Protein AF-A0A9P5NLC8-F1 (afdb_monomer)

Foldseek 3Di:
DAWEKEWEAEQDPVRDGPDPFSVLLVVLCVLQVYDYDYDYDHLVCQCVVQVVVPHAAPDADPVRHGHHDDGWMWTVGPPTDTDGTRVVSSVCCCVVRPGDVPSHPDDPDDDDPPPPPPPPDDDDD

Nearest PDB structures (foldseek):
  4lmv-assembly2_D  TM=9.225E-01  e=6.427E-09  Phanerodontia chrysosporium
  4lmw-assembly1_A-2  TM=8.991E-01  e=1.324E-08  Phanerodontia chrysosporium
  4g19-assembly2_C  TM=9.119E-01  e=4.617E-08  Phanerodontia chrysosporium
  6j3f-assembly1_B  TM=8.653E-01  e=7.313E-08  Gelatoporia subvermispora B
  4yan-assembly2_D  TM=9.055E-01  e=1.309E-03  Sphingobium sp. SYK-6

Sequence (125 aa):
MHTNITLLNIPSIRGISASPSTWKVRLALNHKRLNYRTQWVPSAEIEKFCKPLGFKPTGAKPDSSPHYTLPTFIDRTNPSRSLADSMPIVEYLEKTYPPSPGAELFRPTQIPFKSFSRSLSCPLT

Radius of gyration: 20.02 Å; Cα contacts (8 Å, |Δi|>4): 169; chains: 1; bounding box: 59×35×58 Å

InterPro domains:
  IPR004045 Glutathione S-transferase, N-terminal [PF13417] (17-100)
  IPR004045 Glutathione S-transferase, N-terminal [PS50404] (9-101)
  IPR036249 Thioredoxin-like superfamily [SSF52833] (17-101)

Secondary structure (DSSP, 8-state):
----EEEEEPBPTTSSB--HHHHHHHHHHHHTT--EEEEE--GGGHHHHHTTTTPPPSEE-TTS-EE--S-EEEE-SSS-EEEESHHHHHHHHHHHSPPSTT--SS----S----------PPP-

Organism: Gymnopilus junonius (NCBI:txid109634)

Solvent-accessible surface area (backbone atoms only — not comparable to full-atom values): 7779 Å² total; per-residue (Å²): 127,92,50,49,32,39,39,39,39,42,64,32,101,83,72,43,79,66,46,70,49,37,47,55,43,52,51,52,39,56,62,59,67,55,50,66,47,79,45,75,43,55,78,91,47,41,56,72,58,38,52,83,73,66,54,78,59,78,46,62,40,98,83,70,44,79,27,63,68,68,20,34,38,37,35,60,60,77,73,76,42,78,43,64,47,39,66,64,44,50,55,46,48,51,71,75,53,68,54,63,97,88,40,62,87,65,76,81,79,83,70,80,85,72,75,78,76,76,79,84,78,77,83,87,129

Structure (mmCIF, N/CA/C/O backbone):
data_AF-A0A9P5NLC8-F1
#
_entry.id   AF-A0A9P5NLC8-F1
#
loop_
_atom_site.group_PDB
_atom_site.id
_atom_site.type_symbol
_atom_site.label_atom_id
_atom_site.label_alt_id
_atom_site.label_comp_id
_atom_site.label_asym_id
_atom_site.label_entity_id
_atom_site.label_seq_id
_atom_site.pdbx_PDB_ins_code
_atom_site.Cartn_x
_atom_site.Cartn_y
_atom_site.Cartn_z
_atom_site.occupancy
_atom_site.B_iso_or_equiv
_atom_site.auth_seq_id
_atom_site.auth_comp_id
_atom_site.auth_asym_id
_atom_site.auth_atom_id
_atom_site.pdbx_PDB_model_num
ATOM 1 N N . MET A 1 1 ? -15.645 2.390 10.470 1.00 64.94 1 MET A N 1
ATOM 2 C CA . MET A 1 1 ? -14.930 3.547 9.889 1.00 64.94 1 MET A CA 1
ATOM 3 C C . MET A 1 1 ? -14.808 3.335 8.391 1.00 64.94 1 MET A C 1
ATOM 5 O O . MET A 1 1 ? -14.366 2.265 7.987 1.00 64.94 1 MET A O 1
ATOM 9 N N . HIS A 1 2 ? -15.260 4.285 7.569 1.00 80.00 2 HIS A N 1
ATOM 10 C CA . HIS A 1 2 ? -15.113 4.172 6.118 1.00 80.00 2 HIS A CA 1
ATOM 11 C C . HIS A 1 2 ? -13.677 4.542 5.742 1.00 80.00 2 HIS A C 1
ATOM 13 O O . HIS A 1 2 ? -13.255 5.670 5.965 1.00 80.00 2 HIS A O 1
ATOM 19 N N . THR A 1 3 ? -12.924 3.572 5.235 1.00 90.19 3 THR A N 1
ATOM 20 C CA . THR A 1 3 ? -11.523 3.732 4.831 1.00 90.19 3 THR A CA 1
ATOM 21 C C . THR A 1 3 ? -11.414 3.548 3.325 1.00 90.19 3 THR A C 1
ATOM 23 O O . THR A 1 3 ? -12.049 2.664 2.749 1.00 90.19 3 THR A O 1
ATOM 26 N N . ASN A 1 4 ? -10.630 4.408 2.675 1.00 93.81 4 ASN A N 1
ATOM 27 C CA . ASN A 1 4 ? -10.348 4.345 1.243 1.00 93.81 4 ASN A CA 1
ATOM 28 C C . ASN A 1 4 ? -8.886 3.953 1.037 1.00 93.81 4 ASN A C 1
ATOM 30 O O . ASN A 1 4 ? -8.042 4.757 0.642 1.00 93.81 4 ASN A O 1
ATOM 34 N N . ILE A 1 5 ? -8.589 2.698 1.359 1.00 94.81 5 ILE A N 1
ATOM 35 C CA . ILE A 1 5 ? -7.242 2.144 1.287 1.00 94.81 5 ILE A CA 1
ATOM 36 C C . ILE A 1 5 ? -7.124 1.252 0.053 1.00 94.81 5 ILE A C 1
ATOM 38 O O . ILE A 1 5 ? -7.953 0.376 -0.191 1.00 94.81 5 ILE A O 1
ATOM 42 N N . THR A 1 6 ? -6.061 1.449 -0.720 1.00 94.38 6 THR A N 1
ATOM 43 C CA . THR A 1 6 ? -5.685 0.613 -1.863 1.00 94.38 6 THR A CA 1
ATOM 44 C C . THR A 1 6 ? -4.347 -0.056 -1.580 1.00 94.38 6 THR A C 1
ATOM 46 O O . THR A 1 6 ? -3.344 0.625 -1.368 1.00 94.38 6 THR A O 1
ATOM 49 N N . LEU A 1 7 ? -4.329 -1.388 -1.601 1.00 93.06 7 LEU A N 1
ATOM 50 C CA . LEU A 1 7 ? -3.118 -2.196 -1.483 1.00 93.06 7 LEU A CA 1
ATOM 51 C C . LEU A 1 7 ? -2.762 -2.787 -2.849 1.00 93.06 7 LEU A C 1
ATOM 53 O O . LEU A 1 7 ? -3.519 -3.592 -3.394 1.00 93.06 7 LEU A O 1
ATOM 57 N N . LEU A 1 8 ? -1.601 -2.418 -3.380 1.00 91.62 8 LEU A N 1
ATOM 58 C CA . LEU A 1 8 ? -1.052 -2.980 -4.611 1.00 91.62 8 LEU A CA 1
ATOM 59 C C . LEU A 1 8 ? -0.359 -4.312 -4.306 1.00 91.62 8 LEU A C 1
ATOM 61 O O . LEU A 1 8 ? 0.485 -4.396 -3.406 1.00 91.62 8 LEU A O 1
ATOM 65 N N . ASN A 1 9 ? -0.735 -5.360 -5.038 1.00 89.56 9 ASN A N 1
ATOM 66 C CA . ASN A 1 9 ? -0.286 -6.728 -4.791 1.00 89.56 9 ASN A CA 1
ATOM 67 C C . ASN A 1 9 ? 0.083 -7.461 -6.087 1.00 89.56 9 ASN A C 1
ATOM 69 O O . ASN A 1 9 ? -0.491 -7.204 -7.142 1.00 89.56 9 ASN A O 1
ATOM 73 N N . ILE A 1 10 ? 1.015 -8.405 -5.978 1.00 87.69 10 ILE A N 1
ATOM 74 C CA . ILE A 1 10 ? 1.454 -9.275 -7.065 1.00 87.69 10 ILE A CA 1
ATOM 75 C C . ILE A 1 10 ? 0.560 -10.519 -7.082 1.00 87.69 10 ILE A C 1
ATOM 77 O O . ILE A 1 10 ? 0.552 -11.269 -6.094 1.00 87.69 10 ILE A O 1
ATOM 81 N N . PRO A 1 11 ? -0.179 -10.771 -8.175 1.00 85.38 11 PRO A N 1
ATOM 82 C CA . PRO A 1 11 ? -0.940 -12.000 -8.306 1.00 85.38 11 PRO A CA 1
ATOM 83 C C . PRO A 1 11 ? 0.018 -13.185 -8.473 1.00 85.38 11 PRO A C 1
ATOM 85 O O . PRO A 1 11 ? 0.960 -13.138 -9.262 1.00 85.38 11 PRO A O 1
ATOM 88 N N . SER A 1 12 ? -0.225 -14.266 -7.737 1.00 82.12 12 SER A N 1
ATOM 89 C CA . SER A 1 12 ? 0.312 -15.582 -8.092 1.00 82.12 12 SER A CA 1
ATOM 90 C C . SER A 1 12 ? -0.577 -16.249 -9.141 1.00 82.12 12 SER A C 1
ATOM 92 O O . SER A 1 12 ? -1.725 -15.855 -9.342 1.00 82.12 12 SER A O 1
ATOM 94 N N . ILE A 1 13 ? -0.084 -17.335 -9.737 1.00 78.69 13 ILE A N 1
ATOM 95 C CA . ILE A 1 13 ? -0.841 -18.198 -10.663 1.00 78.69 13 ILE A CA 1
ATOM 96 C C . ILE A 1 13 ? -2.159 -18.695 -10.031 1.00 78.69 13 ILE A C 1
ATOM 98 O O . ILE A 1 13 ? -3.125 -18.971 -10.730 1.00 78.69 13 ILE A O 1
ATOM 102 N N . ARG A 1 14 ? -2.224 -18.767 -8.694 1.00 78.12 14 ARG A N 1
ATOM 103 C CA . ARG A 1 14 ? -3.416 -19.175 -7.935 1.00 78.12 14 ARG A CA 1
ATOM 104 C C . ARG A 1 14 ? -4.330 -18.006 -7.536 1.00 78.12 14 ARG A C 1
ATOM 106 O O . ARG A 1 14 ? -5.247 -18.207 -6.750 1.00 78.12 14 ARG A O 1
ATOM 113 N N . GLY A 1 15 ? -4.054 -16.781 -7.989 1.00 72.12 15 GLY A N 1
ATOM 114 C CA . GLY A 1 15 ? -4.802 -15.576 -7.600 1.00 72.12 15 GLY A CA 1
ATOM 115 C C . GLY A 1 15 ? -4.566 -15.123 -6.152 1.00 72.12 15 GLY A C 1
ATOM 116 O O . GLY A 1 15 ? -5.266 -14.252 -5.643 1.00 72.12 15 GLY A O 1
ATOM 117 N N . ILE A 1 16 ? -3.576 -15.706 -5.473 1.00 76.25 16 ILE A N 1
ATOM 118 C CA . ILE A 1 16 ? -3.207 -15.381 -4.090 1.00 76.25 16 ILE A CA 1
ATOM 119 C C . ILE A 1 16 ? -1.998 -14.439 -4.095 1.00 76.25 16 ILE A C 1
ATOM 121 O O . ILE A 1 16 ? -1.192 -14.465 -5.023 1.00 76.25 16 ILE A O 1
ATOM 125 N N . SER A 1 17 ? -1.848 -13.630 -3.045 1.00 76.38 17 SER A N 1
ATOM 126 C CA . SER A 1 17 ? -0.665 -12.794 -2.808 1.00 76.38 17 SER A CA 1
ATOM 127 C C . SER A 1 17 ? 0.615 -13.634 -2.833 1.00 76.38 17 SER A C 1
ATOM 129 O O . SER A 1 17 ? 0.795 -14.503 -1.979 1.00 76.38 17 SER A O 1
ATOM 131 N N . ALA A 1 18 ? 1.502 -13.372 -3.794 1.00 73.94 18 ALA A N 1
ATOM 132 C CA . ALA A 1 18 ? 2.727 -14.156 -3.979 1.00 73.94 18 ALA A CA 1
ATOM 133 C C . ALA A 1 18 ? 3.852 -13.777 -2.995 1.00 73.94 18 ALA A C 1
ATOM 135 O O . ALA A 1 18 ? 4.718 -14.593 -2.699 1.00 73.94 18 ALA A O 1
ATOM 136 N N . SER A 1 19 ? 3.849 -12.537 -2.491 1.00 83.69 19 SER A N 1
ATOM 137 C CA . SER A 1 19 ? 4.955 -11.984 -1.698 1.00 83.69 19 SER A CA 1
ATOM 138 C C . SER A 1 19 ? 4.681 -12.014 -0.185 1.00 83.69 19 SER A C 1
ATOM 140 O O . SER A 1 19 ? 3.624 -11.532 0.247 1.00 83.69 19 SER A O 1
ATOM 142 N N . PRO A 1 20 ? 5.637 -12.486 0.646 1.00 87.06 20 PRO A N 1
ATOM 143 C CA . PRO A 1 20 ? 5.559 -12.389 2.105 1.00 87.06 20 PRO A CA 1
ATOM 144 C C . PRO A 1 20 ? 5.424 -10.947 2.607 1.00 87.06 20 PRO A C 1
ATOM 146 O O . PRO A 1 20 ? 4.668 -10.683 3.542 1.00 87.06 20 PRO A O 1
ATOM 149 N N . SER A 1 21 ? 6.107 -9.989 1.972 1.00 89.38 21 SER A N 1
ATOM 150 C CA . SER A 1 21 ? 6.039 -8.571 2.354 1.00 89.38 21 SER A CA 1
ATOM 151 C C . SER A 1 21 ? 4.628 -8.013 2.188 1.00 89.38 21 SER A C 1
ATOM 153 O O . SER A 1 21 ? 4.151 -7.257 3.033 1.00 89.38 21 SER A O 1
ATOM 155 N N . THR A 1 22 ? 3.918 -8.430 1.139 1.00 90.50 22 THR A N 1
ATOM 156 C CA . THR A 1 22 ? 2.532 -8.008 0.925 1.00 90.50 22 THR A CA 1
ATOM 157 C C . THR A 1 22 ? 1.567 -8.689 1.894 1.00 90.50 22 THR A C 1
ATOM 159 O O . THR A 1 22 ? 0.604 -8.060 2.337 1.00 90.50 22 THR A O 1
ATOM 162 N N . TRP A 1 23 ? 1.844 -9.935 2.291 1.00 91.00 23 TRP A N 1
ATOM 163 C CA . TRP A 1 23 ? 1.082 -10.620 3.339 1.00 91.00 23 TRP A CA 1
ATOM 164 C C . TRP A 1 23 ? 1.173 -9.921 4.693 1.00 91.00 23 TRP A C 1
ATOM 166 O O . TRP A 1 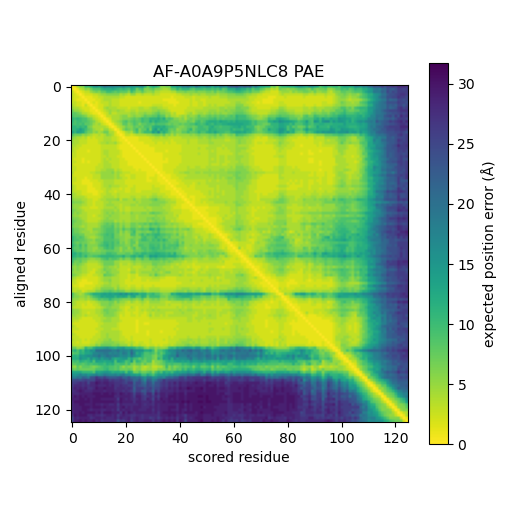23 ? 0.146 -9.804 5.355 1.00 91.00 23 TRP A O 1
ATOM 176 N N . LYS A 1 24 ? 2.342 -9.394 5.082 1.00 91.12 24 LYS A N 1
ATOM 177 C CA . LYS A 1 24 ? 2.490 -8.625 6.335 1.00 91.12 24 LYS A CA 1
ATOM 178 C C . LYS A 1 24 ? 1.492 -7.467 6.408 1.00 91.12 24 LYS A C 1
ATOM 180 O O . LYS A 1 24 ? 0.750 -7.348 7.377 1.00 91.12 24 LYS A O 1
ATOM 185 N N . VAL A 1 25 ? 1.424 -6.659 5.349 1.00 93.56 25 VAL A N 1
ATOM 186 C CA . VAL A 1 25 ? 0.496 -5.519 5.278 1.00 93.56 25 VAL A CA 1
ATOM 187 C C . VAL A 1 25 ? -0.957 -5.988 5.211 1.00 93.56 25 VAL A C 1
ATOM 189 O O . VAL A 1 25 ? -1.814 -5.426 5.888 1.00 93.56 25 VAL A O 1
ATOM 192 N N . ARG A 1 26 ? -1.248 -7.049 4.447 1.00 92.94 26 ARG A N 1
ATOM 193 C CA . ARG A 1 26 ? -2.597 -7.629 4.365 1.00 92.94 26 ARG A CA 1
ATOM 194 C C . ARG A 1 26 ? -3.103 -8.087 5.736 1.00 92.94 26 ARG A C 1
ATOM 196 O O . ARG A 1 26 ? -4.237 -7.789 6.101 1.00 92.94 26 ARG A O 1
ATOM 203 N N . LEU A 1 27 ? -2.263 -8.793 6.490 1.00 92.19 27 LEU A N 1
ATOM 204 C CA . LEU A 1 27 ? -2.584 -9.256 7.837 1.00 92.19 27 LEU A CA 1
ATOM 205 C C . LEU A 1 27 ? -2.770 -8.080 8.796 1.00 92.19 27 LEU A C 1
ATOM 207 O O . LEU A 1 27 ? -3.742 -8.080 9.542 1.00 92.19 27 LEU A O 1
ATOM 211 N N . ALA A 1 28 ? -1.916 -7.056 8.727 1.00 92.06 28 ALA A N 1
ATOM 212 C CA . ALA A 1 28 ? -2.059 -5.846 9.536 1.00 92.06 28 ALA A CA 1
ATOM 213 C C . ALA A 1 28 ? -3.399 -5.125 9.293 1.00 92.06 28 ALA A C 1
ATOM 215 O O . ALA A 1 28 ? -4.096 -4.768 10.243 1.00 92.06 28 ALA A O 1
ATOM 216 N N . LEU A 1 29 ? -3.795 -4.963 8.026 1.00 92.50 29 LEU A N 1
ATOM 217 C CA . LEU A 1 29 ? -5.078 -4.358 7.652 1.00 92.50 29 LEU A CA 1
ATOM 218 C C . LEU A 1 29 ? -6.270 -5.181 8.153 1.00 92.50 29 LEU A C 1
ATOM 220 O O . LEU A 1 29 ? -7.208 -4.622 8.724 1.00 92.50 29 LEU A O 1
ATOM 224 N N . ASN A 1 30 ? -6.211 -6.505 7.982 1.00 91.81 30 ASN A N 1
ATOM 225 C CA . ASN A 1 30 ? -7.247 -7.421 8.457 1.00 91.81 30 ASN A CA 1
ATOM 226 C C . ASN A 1 30 ? -7.354 -7.409 9.990 1.00 91.81 30 ASN A C 1
ATOM 228 O O . ASN A 1 30 ? -8.461 -7.374 10.524 1.00 91.81 30 ASN A O 1
ATOM 232 N N . HIS A 1 31 ? -6.221 -7.401 10.697 1.00 89.88 31 HIS A N 1
ATOM 233 C CA . HIS A 1 31 ? -6.169 -7.359 12.159 1.00 89.88 31 HIS A CA 1
ATOM 234 C C . HIS A 1 31 ? -6.828 -6.091 12.707 1.00 89.88 31 HIS A C 1
ATOM 236 O O . HIS A 1 31 ? -7.644 -6.157 13.624 1.00 89.88 31 HIS A O 1
ATOM 242 N N . LYS A 1 32 ? -6.558 -4.942 12.074 1.00 88.00 32 LYS A N 1
ATOM 243 C CA . LYS A 1 32 ? -7.198 -3.660 12.403 1.00 88.00 32 LYS A CA 1
ATOM 244 C C . LYS A 1 32 ? -8.635 -3.521 11.882 1.00 88.00 32 LYS A C 1
ATOM 246 O O . LYS A 1 32 ? -9.265 -2.498 12.135 1.00 88.00 32 LYS A O 1
ATOM 251 N N . ARG A 1 33 ? -9.166 -4.523 11.167 1.00 89.75 33 ARG A N 1
ATOM 252 C CA . ARG A 1 33 ? -10.509 -4.517 10.553 1.00 89.75 33 ARG A CA 1
ATOM 253 C C . ARG A 1 33 ? -10.761 -3.283 9.674 1.00 89.75 33 ARG A C 1
ATOM 255 O O . ARG A 1 33 ? -11.851 -2.711 9.687 1.00 89.75 33 ARG A O 1
ATOM 262 N N . LEU A 1 34 ? -9.742 -2.862 8.926 1.00 91.00 34 LEU A N 1
ATOM 263 C CA . LEU A 1 34 ? -9.849 -1.741 7.992 1.00 91.00 34 LEU A CA 1
ATOM 264 C C . LEU A 1 34 ? -10.377 -2.233 6.645 1.00 91.00 34 LEU A C 1
ATOM 266 O O . LEU A 1 34 ? -9.993 -3.302 6.167 1.00 91.00 34 LEU A O 1
ATOM 270 N N . ASN A 1 35 ? -11.228 -1.433 6.009 1.00 92.19 35 ASN A N 1
ATOM 271 C CA . ASN A 1 35 ? -11.721 -1.731 4.674 1.00 92.19 35 ASN A CA 1
ATOM 272 C C . ASN A 1 35 ? -10.667 -1.292 3.654 1.00 92.19 35 ASN A C 1
ATOM 274 O O . ASN A 1 35 ? -10.253 -0.134 3.612 1.00 92.19 35 ASN A O 1
ATOM 278 N N . TYR A 1 36 ? -10.230 -2.219 2.809 1.00 93.62 36 TYR A N 1
ATOM 279 C CA . TYR A 1 36 ? -9.285 -1.928 1.739 1.00 93.62 36 TYR A CA 1
ATOM 280 C C . TYR A 1 36 ? -9.630 -2.717 0.485 1.00 93.62 36 TYR A C 1
ATOM 282 O O . TYR A 1 36 ? -10.210 -3.803 0.536 1.00 93.62 36 TYR A O 1
ATOM 290 N N . ARG A 1 37 ? -9.212 -2.182 -0.657 1.00 93.38 37 ARG A N 1
ATOM 291 C CA . ARG A 1 37 ? -9.252 -2.881 -1.940 1.00 93.38 37 ARG A CA 1
ATOM 292 C C .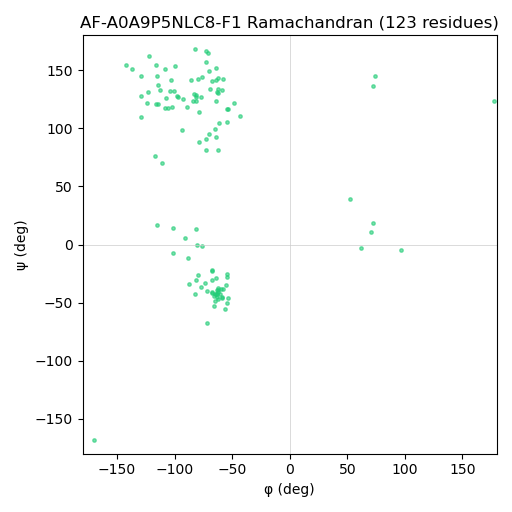 ARG A 1 37 ? -7.859 -3.360 -2.314 1.00 93.38 37 ARG A C 1
ATOM 294 O O . ARG A 1 37 ? -6.868 -2.663 -2.095 1.00 93.38 37 ARG A O 1
ATOM 301 N N . THR A 1 38 ? -7.786 -4.553 -2.891 1.00 92.50 38 THR A N 1
ATOM 302 C CA . THR A 1 38 ? -6.548 -5.052 -3.494 1.00 92.50 38 THR A CA 1
ATOM 303 C C . THR A 1 38 ? -6.551 -4.694 -4.971 1.00 92.50 38 THR A C 1
ATOM 305 O O . THR A 1 38 ? -7.485 -5.056 -5.680 1.00 92.50 38 THR A O 1
ATOM 308 N N . GLN A 1 39 ? -5.505 -4.018 -5.431 1.00 91.88 39 GLN A N 1
ATOM 309 C CA . GLN A 1 39 ? -5.237 -3.847 -6.851 1.00 91.88 39 GLN A CA 1
ATOM 310 C C . GLN A 1 39 ? -4.122 -4.809 -7.248 1.00 91.88 39 GLN A C 1
ATOM 312 O O . GLN A 1 39 ? -3.013 -4.744 -6.717 1.00 91.88 39 GLN A O 1
ATOM 317 N N . TRP A 1 40 ? -4.432 -5.726 -8.156 1.00 90.38 40 TRP A N 1
ATOM 318 C CA . TRP A 1 40 ? -3.464 -6.693 -8.655 1.00 90.38 40 TRP A CA 1
ATOM 319 C C . TRP A 1 40 ? -2.651 -6.064 -9.777 1.00 90.38 40 TRP A C 1
ATOM 321 O O . TRP A 1 40 ? -3.219 -5.585 -10.755 1.00 90.38 40 TRP A O 1
ATOM 331 N N . VAL A 1 41 ? -1.331 -6.059 -9.620 1.00 89.44 41 VAL A N 1
ATOM 332 C CA . VAL A 1 41 ? -0.395 -5.536 -10.614 1.00 89.44 41 VAL A CA 1
ATOM 333 C C . VAL A 1 41 ? 0.596 -6.639 -10.965 1.00 89.44 41 VAL A C 1
ATOM 335 O O . VAL A 1 41 ? 1.276 -7.152 -10.069 1.00 89.44 41 VAL A O 1
ATOM 338 N N . PRO A 1 42 ? 0.687 -7.034 -12.246 1.00 88.56 42 PRO A N 1
ATOM 339 C CA . PRO A 1 42 ? 1.702 -7.973 -12.700 1.00 88.56 42 PRO A CA 1
ATOM 340 C C . PRO A 1 42 ? 3.106 -7.449 -12.399 1.00 88.56 42 PRO A C 1
ATOM 342 O O . PRO A 1 42 ? 3.377 -6.259 -12.563 1.00 88.56 42 PRO A O 1
ATOM 345 N N . SER A 1 43 ? 4.034 -8.334 -12.024 1.00 84.06 43 SER A N 1
ATOM 346 C CA . SER A 1 43 ? 5.395 -7.929 -11.640 1.00 84.06 43 SER A CA 1
ATOM 347 C C . SER A 1 43 ? 6.116 -7.095 -12.706 1.00 84.06 43 SER A C 1
ATOM 349 O O . SER A 1 43 ? 6.849 -6.170 -12.371 1.00 84.06 43 SER A O 1
ATOM 351 N N . ALA A 1 44 ? 5.869 -7.383 -13.988 1.00 86.94 44 ALA A N 1
ATOM 352 C CA . ALA A 1 44 ? 6.448 -6.654 -15.118 1.00 86.94 44 ALA A CA 1
ATOM 353 C C . ALA A 1 44 ? 5.950 -5.198 -15.239 1.00 86.94 44 ALA A C 1
ATOM 355 O O . ALA A 1 44 ? 6.619 -4.361 -15.842 1.00 86.94 44 ALA A O 1
ATOM 356 N N . GLU A 1 45 ? 4.791 -4.879 -14.662 1.00 89.06 45 GLU A N 1
ATOM 357 C CA . GLU A 1 45 ? 4.158 -3.560 -14.752 1.00 89.06 45 GLU A CA 1
ATOM 358 C C . GLU A 1 45 ? 4.358 -2.701 -13.498 1.00 89.06 45 GLU A C 1
ATOM 360 O O . GLU A 1 45 ? 4.040 -1.512 -13.524 1.00 89.06 45 GLU A O 1
ATOM 365 N N . ILE A 1 46 ? 4.938 -3.251 -12.422 1.00 88.88 46 ILE A N 1
ATOM 366 C CA . ILE A 1 46 ? 5.158 -2.529 -11.154 1.00 88.88 46 ILE A CA 1
ATOM 367 C C . ILE A 1 46 ? 5.909 -1.217 -11.396 1.00 88.88 46 ILE A C 1
ATOM 369 O O . ILE A 1 46 ? 5.510 -0.166 -10.903 1.00 88.88 46 ILE A O 1
ATOM 373 N N . GLU A 1 47 ? 6.978 -1.257 -12.189 1.00 87.94 47 GLU A N 1
ATOM 374 C CA . GLU A 1 47 ? 7.798 -0.079 -12.476 1.00 87.94 47 GLU A CA 1
ATOM 375 C C . GLU A 1 47 ? 7.007 1.004 -13.228 1.00 87.94 47 GLU A C 1
ATOM 377 O O . GLU A 1 47 ? 7.118 2.188 -12.904 1.00 87.94 47 GLU A O 1
ATOM 382 N N . LYS A 1 48 ? 6.151 0.602 -14.176 1.00 88.25 48 LYS A N 1
ATOM 383 C CA . LYS A 1 48 ? 5.273 1.516 -14.922 1.00 88.25 48 LYS A CA 1
ATOM 384 C C . LYS A 1 48 ? 4.197 2.134 -14.031 1.00 88.25 48 LYS A C 1
ATOM 386 O O . LYS A 1 48 ? 3.787 3.258 -14.289 1.00 88.25 48 LYS A O 1
ATOM 391 N N . PHE A 1 49 ? 3.757 1.425 -12.993 1.00 86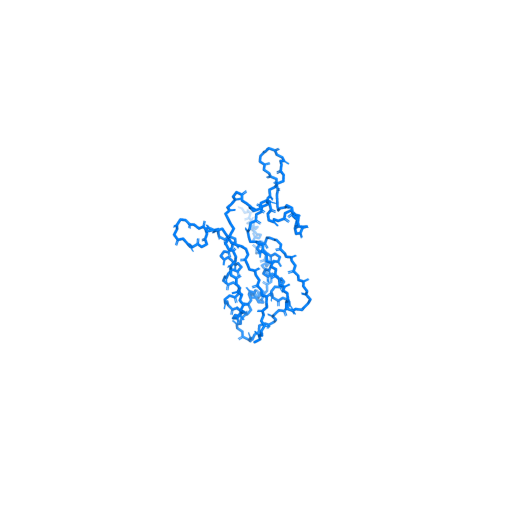.75 49 PHE A N 1
ATOM 392 C CA . PHE A 1 49 ? 2.736 1.903 -12.063 1.00 86.75 49 PHE A CA 1
ATOM 393 C C . PHE A 1 49 ? 3.318 2.822 -10.978 1.00 86.75 49 PHE A C 1
ATOM 395 O O . PHE A 1 49 ? 2.751 3.868 -10.667 1.00 86.75 49 PHE A O 1
ATOM 402 N N . CYS A 1 50 ? 4.474 2.464 -10.413 1.00 86.38 50 CYS A N 1
ATOM 403 C CA . CYS A 1 50 ? 5.077 3.184 -9.290 1.00 86.38 50 CYS A CA 1
ATOM 404 C C . CYS A 1 50 ? 5.762 4.497 -9.703 1.00 86.38 50 CYS A C 1
ATOM 406 O O . CYS A 1 50 ? 5.680 5.481 -8.966 1.00 86.38 50 CYS A O 1
ATOM 408 N N . LYS A 1 51 ? 6.403 4.540 -10.880 1.00 86.19 51 LYS A N 1
ATOM 409 C CA . LYS A 1 51 ? 7.085 5.738 -11.404 1.00 86.19 51 LYS A CA 1
ATOM 410 C C . LYS A 1 51 ? 6.188 6.984 -11.519 1.00 86.19 51 LYS A C 1
ATOM 412 O O . LYS A 1 51 ? 6.552 8.001 -10.934 1.00 86.19 51 LYS A O 1
ATOM 417 N N . PRO A 1 52 ? 5.034 6.952 -12.218 1.00 86.44 52 PRO A N 1
ATOM 418 C CA . PRO A 1 52 ? 4.190 8.139 -12.395 1.00 86.44 52 PRO A CA 1
ATOM 419 C C . PRO A 1 52 ? 3.546 8.614 -11.089 1.00 86.44 52 PRO A C 1
ATOM 421 O O . PRO A 1 52 ? 3.206 9.783 -10.958 1.00 86.44 52 PRO A O 1
ATOM 424 N N . LEU A 1 53 ? 3.409 7.724 -10.102 1.00 82.81 53 LEU A N 1
ATOM 425 C CA . LEU A 1 53 ? 2.9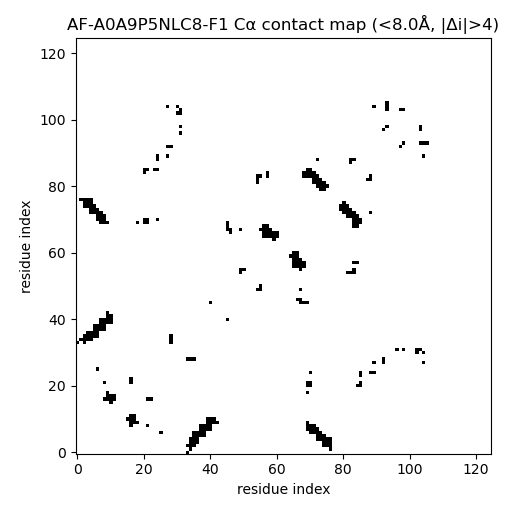08 8.057 -8.768 1.00 82.81 53 LEU A CA 1
ATOM 426 C C . LEU A 1 53 ? 3.983 8.690 -7.864 1.00 82.81 53 LEU A C 1
ATOM 428 O O . LEU A 1 53 ? 3.692 9.020 -6.716 1.00 82.81 53 LEU A O 1
ATOM 432 N N . GLY A 1 54 ? 5.214 8.857 -8.360 1.00 82.62 54 GLY A N 1
ATOM 433 C CA . GLY A 1 54 ? 6.310 9.486 -7.624 1.00 82.62 54 GLY A CA 1
ATOM 434 C C . GLY A 1 54 ? 6.884 8.622 -6.499 1.00 82.62 54 GLY A C 1
ATOM 435 O O . GLY A 1 54 ? 7.544 9.146 -5.601 1.00 82.62 54 GLY A O 1
ATOM 436 N N . PHE A 1 55 ? 6.644 7.305 -6.512 1.00 84.62 55 PHE A N 1
ATOM 437 C CA . PHE A 1 55 ? 7.249 6.414 -5.525 1.00 84.62 55 PHE A CA 1
ATOM 438 C C . PHE A 1 55 ? 8.761 6.324 -5.732 1.00 84.62 55 PHE A C 1
ATOM 440 O O . PHE A 1 55 ? 9.256 6.236 -6.857 1.00 84.62 55 PHE A O 1
ATOM 447 N N . LYS A 1 56 ? 9.501 6.302 -4.622 1.00 83.19 56 LYS A N 1
ATOM 448 C CA . LYS A 1 56 ? 10.936 6.016 -4.643 1.00 83.19 56 LYS A CA 1
ATOM 449 C C . LYS A 1 56 ? 11.157 4.512 -4.849 1.00 83.19 56 LYS A C 1
ATOM 451 O O . LYS A 1 56 ? 10.372 3.720 -4.323 1.00 83.19 56 LYS A O 1
ATOM 456 N N . PRO A 1 57 ? 12.202 4.109 -5.589 1.00 84.81 57 PRO A N 1
ATOM 457 C CA . PRO A 1 57 ? 12.591 2.708 -5.655 1.00 84.81 57 PRO A CA 1
ATOM 458 C C . PRO A 1 57 ? 12.996 2.217 -4.261 1.00 84.81 57 PRO A C 1
ATOM 460 O O . PRO A 1 57 ? 13.588 2.957 -3.475 1.00 84.81 57 PRO A O 1
ATOM 463 N N . THR A 1 58 ? 12.663 0.967 -3.957 1.00 84.38 58 THR A N 1
ATOM 464 C CA . THR A 1 58 ? 12.933 0.345 -2.650 1.00 84.38 58 THR A CA 1
ATOM 465 C C . THR A 1 58 ? 14.318 -0.309 -2.611 1.00 84.38 58 THR A C 1
ATOM 467 O O . THR A 1 58 ? 14.808 -0.660 -1.544 1.00 84.38 58 THR A O 1
ATOM 470 N N . GLY A 1 59 ? 14.977 -0.452 -3.763 1.00 84.50 59 GLY A N 1
ATOM 471 C CA . GLY A 1 59 ? 16.347 -0.946 -3.864 1.00 84.50 59 GLY A CA 1
ATOM 472 C C . GLY A 1 59 ? 16.922 -0.784 -5.268 1.00 84.50 59 GLY A C 1
ATOM 473 O O . GLY A 1 59 ? 16.330 -0.119 -6.121 1.00 84.50 59 GLY A O 1
ATOM 474 N N . ALA A 1 60 ? 18.063 -1.425 -5.510 1.00 88.44 60 ALA A N 1
ATOM 475 C CA . ALA A 1 60 ? 18.700 -1.515 -6.819 1.00 88.44 60 ALA A CA 1
ATOM 476 C C . ALA A 1 60 ? 18.721 -2.974 -7.300 1.00 88.44 60 ALA A C 1
ATOM 478 O O . ALA A 1 60 ? 18.850 -3.903 -6.500 1.00 88.44 60 ALA A O 1
ATOM 479 N N . LYS A 1 61 ? 18.567 -3.176 -8.609 1.00 85.31 61 LYS A N 1
ATOM 480 C CA . LYS A 1 61 ? 18.788 -4.469 -9.270 1.00 85.31 61 LYS A CA 1
ATOM 481 C C . LYS A 1 61 ? 20.301 -4.772 -9.287 1.00 85.31 61 LYS A C 1
ATOM 483 O O . LYS A 1 61 ? 21.094 -3.849 -9.109 1.00 85.31 61 LYS A O 1
ATOM 488 N N . PRO A 1 62 ? 20.725 -6.021 -9.562 1.00 86.44 62 PRO A N 1
ATOM 489 C CA . PRO A 1 62 ? 22.148 -6.347 -9.747 1.00 86.44 62 PRO A CA 1
ATOM 490 C C . PRO A 1 62 ? 22.840 -5.485 -10.816 1.00 86.44 62 PRO A C 1
ATOM 492 O O . PRO A 1 62 ? 24.024 -5.198 -10.720 1.00 86.44 62 PRO A O 1
ATOM 495 N N . ASP A 1 63 ? 22.065 -5.019 -11.794 1.00 8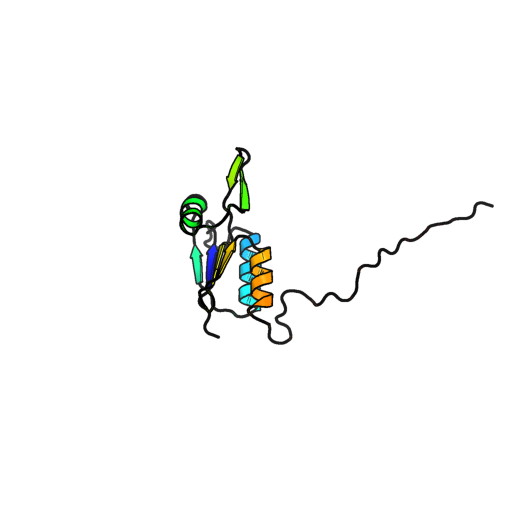7.81 63 ASP A N 1
ATOM 496 C CA . ASP A 1 63 ? 22.465 -4.106 -12.869 1.00 87.81 63 ASP A CA 1
ATOM 497 C C . ASP A 1 63 ? 22.483 -2.616 -12.444 1.00 87.81 63 ASP A C 1
ATOM 499 O O . ASP A 1 63 ? 22.485 -1.711 -13.266 1.00 87.81 63 ASP A O 1
ATOM 503 N N . SER A 1 64 ? 22.418 -2.310 -11.144 1.00 87.00 64 SER A N 1
ATOM 504 C CA . SER A 1 64 ? 22.343 -0.941 -10.586 1.00 87.00 64 SER A CA 1
ATOM 505 C C . SER A 1 64 ? 21.102 -0.119 -10.978 1.00 87.00 64 SER A C 1
ATOM 507 O O . SER A 1 64 ? 20.902 0.987 -10.476 1.00 87.00 64 SER A O 1
ATOM 509 N N . SER A 1 65 ? 20.221 -0.651 -11.826 1.00 86.81 65 SER A N 1
ATOM 510 C CA . SER A 1 65 ? 18.956 -0.016 -12.194 1.00 86.81 65 SER A CA 1
ATOM 511 C C . SER A 1 65 ? 17.949 -0.011 -11.027 1.00 86.81 65 SER A C 1
ATOM 513 O O . SER A 1 65 ? 17.963 -0.913 -10.181 1.00 86.81 65 SER A O 1
ATOM 515 N N . PRO A 1 66 ? 17.052 0.993 -10.940 1.00 86.50 66 PRO A N 1
ATOM 516 C CA . PRO A 1 66 ? 16.116 1.119 -9.825 1.00 86.50 66 PRO A CA 1
ATOM 517 C C . PRO A 1 66 ? 15.164 -0.082 -9.749 1.00 86.50 66 PRO A C 1
ATOM 519 O O . PRO A 1 66 ? 14.579 -0.508 -10.749 1.00 86.50 66 PRO A O 1
ATOM 522 N N . HIS A 1 67 ? 14.986 -0.624 -8.545 1.00 86.69 67 HIS A N 1
ATOM 523 C CA . HIS A 1 67 ? 14.096 -1.745 -8.274 1.00 86.69 67 HIS A CA 1
ATOM 524 C C . HIS A 1 67 ? 12.862 -1.271 -7.501 1.00 86.69 67 HIS A C 1
ATOM 526 O O . HIS A 1 67 ? 12.952 -0.781 -6.372 1.00 86.69 67 HIS A O 1
ATOM 532 N N . TYR A 1 68 ? 11.697 -1.429 -8.123 1.00 87.94 68 TYR A N 1
ATOM 533 C CA . TYR A 1 68 ? 10.406 -1.125 -7.518 1.00 87.94 68 TYR A CA 1
ATOM 534 C C . TYR A 1 68 ? 9.787 -2.409 -6.983 1.00 87.94 68 TYR A C 1
ATOM 536 O O . TYR A 1 68 ? 9.668 -3.390 -7.716 1.00 87.94 68 TYR A O 1
ATOM 544 N N . THR A 1 69 ? 9.384 -2.396 -5.716 1.00 86.44 69 THR A N 1
ATOM 545 C CA . THR A 1 69 ? 8.797 -3.559 -5.049 1.00 86.44 69 THR A CA 1
ATOM 546 C C . THR A 1 69 ? 7.408 -3.248 -4.512 1.00 86.44 69 THR A C 1
ATOM 548 O O . THR A 1 69 ? 7.008 -2.095 -4.354 1.00 86.44 69 THR A O 1
ATOM 551 N N . LEU A 1 70 ? 6.665 -4.317 -4.238 1.00 89.31 70 LEU A N 1
ATOM 552 C CA . LEU A 1 70 ? 5.394 -4.284 -3.527 1.00 89.31 70 LEU A CA 1
ATOM 553 C C . LEU A 1 70 ? 5.599 -4.881 -2.120 1.00 89.31 70 LEU A C 1
ATOM 555 O O . LEU A 1 70 ? 6.460 -5.749 -1.946 1.00 89.31 70 LEU A O 1
ATOM 559 N N . PRO A 1 71 ? 4.825 -4.466 -1.102 1.00 89.88 71 PRO A N 1
ATOM 560 C CA . PRO A 1 71 ? 3.579 -3.706 -1.184 1.00 89.88 71 PRO A CA 1
ATOM 561 C C . PRO A 1 71 ? 3.766 -2.204 -1.414 1.00 89.88 71 PRO A C 1
ATOM 563 O O . PRO A 1 71 ? 4.627 -1.562 -0.815 1.00 89.88 71 PRO A O 1
ATOM 566 N N . THR A 1 72 ? 2.868 -1.647 -2.223 1.00 90.56 72 THR A N 1
ATOM 567 C CA . THR A 1 72 ? 2.615 -0.208 -2.285 1.00 90.56 72 THR A CA 1
ATOM 568 C C . THR A 1 72 ? 1.215 0.046 -1.752 1.00 90.56 72 THR A C 1
ATOM 570 O O . THR A 1 72 ? 0.258 -0.654 -2.093 1.00 90.56 72 THR A O 1
ATOM 573 N N . PHE A 1 73 ? 1.106 1.027 -0.874 1.00 92.56 73 PHE A N 1
ATOM 574 C CA . PHE A 1 73 ? -0.091 1.333 -0.115 1.00 92.56 73 PHE A CA 1
ATOM 575 C C . PHE A 1 73 ? -0.488 2.777 -0.370 1.00 92.56 73 PHE A C 1
ATOM 577 O O . PHE A 1 73 ? 0.345 3.681 -0.300 1.00 92.56 73 PHE A O 1
ATOM 584 N N . ILE A 1 74 ? -1.764 2.978 -0.677 1.00 92.94 74 ILE A N 1
ATOM 585 C CA . ILE A 1 74 ? -2.339 4.291 -0.940 1.00 92.94 74 ILE A CA 1
ATOM 586 C C . ILE A 1 74 ? -3.577 4.424 -0.065 1.00 92.94 74 ILE A C 1
ATOM 588 O O . ILE A 1 74 ? -4.591 3.771 -0.315 1.00 92.94 74 ILE A O 1
ATOM 592 N N . ASP A 1 75 ? -3.493 5.278 0.940 1.00 93.38 75 ASP A N 1
ATOM 593 C CA . ASP A 1 75 ? -4.621 5.699 1.756 1.00 93.38 75 ASP A CA 1
ATOM 594 C C . ASP A 1 75 ? -5.146 7.035 1.239 1.00 93.38 75 ASP A C 1
ATOM 596 O O . ASP A 1 75 ? -4.383 7.985 1.070 1.00 93.38 75 ASP A O 1
ATOM 600 N N . ARG A 1 76 ? -6.443 7.112 0.954 1.00 92.50 76 ARG A N 1
ATOM 601 C CA . ARG A 1 76 ? -7.138 8.342 0.547 1.00 92.50 76 ARG A CA 1
ATOM 602 C C . ARG A 1 76 ? -8.189 8.772 1.568 1.00 92.50 76 ARG A C 1
ATOM 604 O O . ARG A 1 76 ? -9.069 9.549 1.222 1.00 92.50 76 ARG A O 1
ATOM 611 N N . THR A 1 77 ? -8.127 8.247 2.790 1.00 87.25 77 THR A N 1
ATOM 612 C CA . THR A 1 77 ? -9.132 8.501 3.828 1.00 87.25 77 THR A CA 1
ATOM 613 C C . THR A 1 77 ? -9.027 9.930 4.360 1.00 87.25 77 THR A C 1
ATOM 615 O O . THR A 1 77 ? -9.935 10.715 4.112 1.00 87.25 77 THR A O 1
ATOM 618 N N . ASN A 1 78 ? -7.947 10.289 5.066 1.00 77.44 78 ASN A N 1
ATOM 619 C CA . ASN A 1 78 ?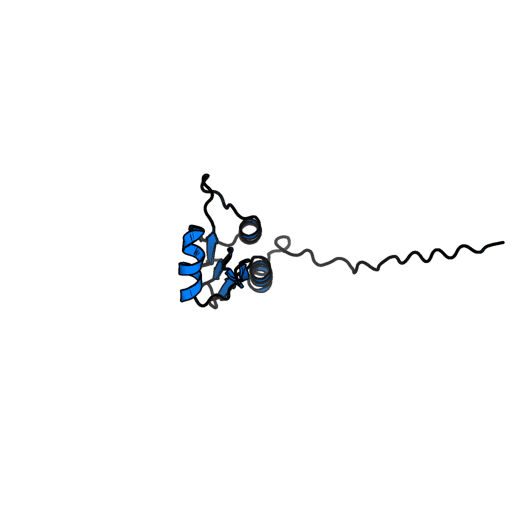 -7.591 11.677 5.403 1.00 77.44 78 ASN A CA 1
ATOM 620 C C . ASN A 1 78 ? -6.320 11.714 6.279 1.00 77.44 78 ASN A C 1
ATOM 622 O O . ASN A 1 78 ? -6.359 11.140 7.367 1.00 77.44 78 ASN A O 1
ATOM 626 N N . PRO A 1 79 ? -5.228 12.412 5.911 1.00 82.81 79 PRO A N 1
ATOM 627 C CA . PRO A 1 79 ? -4.867 12.936 4.589 1.00 82.81 79 PRO A CA 1
ATOM 628 C C . PRO A 1 79 ? -4.425 11.818 3.628 1.00 82.81 79 PRO A C 1
ATOM 630 O O . PRO A 1 79 ? -4.138 10.699 4.052 1.00 82.81 79 PRO A O 1
ATOM 633 N N . SER A 1 80 ? -4.329 12.115 2.327 1.00 84.75 80 SER A N 1
ATOM 634 C CA . SER A 1 80 ? -3.842 11.131 1.356 1.00 84.75 80 SER A CA 1
ATOM 635 C C . SER A 1 80 ? -2.388 10.753 1.638 1.00 84.75 80 SER A C 1
ATOM 637 O O . SER A 1 80 ? -1.508 11.622 1.639 1.00 84.75 80 SER A O 1
ATOM 639 N N . ARG A 1 81 ? -2.118 9.464 1.837 1.00 89.62 81 ARG A N 1
ATOM 640 C CA . ARG A 1 81 ? -0.781 8.953 2.122 1.00 89.62 81 ARG A CA 1
ATOM 641 C C . ARG A 1 81 ? -0.431 7.800 1.196 1.00 89.62 81 ARG A C 1
ATOM 643 O O . ARG A 1 81 ? -1.141 6.806 1.115 1.00 89.62 81 ARG A O 1
ATOM 650 N N . SER A 1 82 ? 0.719 7.932 0.552 1.00 90.31 82 SER A N 1
ATOM 651 C CA . SER A 1 82 ? 1.296 6.928 -0.332 1.00 90.31 82 SER A CA 1
ATOM 652 C C . SER A 1 82 ? 2.591 6.416 0.290 1.00 90.31 82 SER A C 1
ATOM 654 O O . SER A 1 82 ? 3.499 7.204 0.554 1.00 90.31 82 SER A O 1
ATOM 656 N N . LEU A 1 83 ? 2.674 5.114 0.551 1.00 90.75 83 LEU A N 1
ATOM 657 C CA . LEU A 1 83 ? 3.842 4.464 1.147 1.00 90.75 83 LEU A CA 1
ATOM 658 C C . LEU A 1 83 ? 4.261 3.249 0.318 1.00 90.75 83 LEU A C 1
ATOM 660 O O . LEU A 1 83 ? 3.428 2.536 -0.239 1.00 90.75 83 LEU A O 1
ATOM 664 N N . ALA A 1 84 ? 5.567 3.024 0.258 1.00 88.00 84 ALA A N 1
ATOM 665 C CA . ALA A 1 84 ? 6.173 1.820 -0.291 1.00 88.00 84 ALA A CA 1
ATOM 666 C C . ALA A 1 84 ? 6.919 1.094 0.832 1.00 88.00 84 ALA A C 1
ATOM 668 O O . ALA A 1 84 ? 7.358 1.745 1.779 1.00 88.00 84 ALA A O 1
ATOM 669 N N . ASP A 1 85 ? 7.079 -0.221 0.680 1.00 88.25 85 ASP A N 1
ATOM 670 C CA . ASP A 1 85 ? 7.656 -1.146 1.663 1.00 88.25 85 ASP A CA 1
ATOM 671 C C . ASP A 1 85 ? 6.753 -1.468 2.870 1.00 88.25 85 ASP A C 1
ATOM 673 O O . ASP A 1 85 ? 5.982 -0.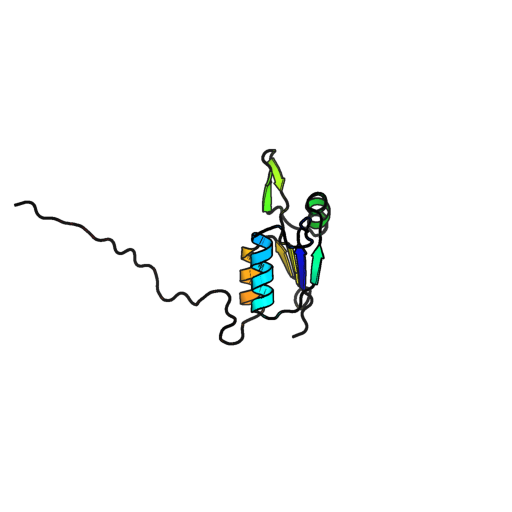656 3.368 1.00 88.25 85 ASP A O 1
ATOM 677 N N . SER A 1 86 ? 6.839 -2.709 3.342 1.00 91.06 86 SER A N 1
ATOM 678 C CA . SER A 1 86 ? 5.942 -3.289 4.342 1.00 91.06 86 SER A CA 1
ATOM 679 C C . SER A 1 86 ? 6.069 -2.666 5.734 1.00 91.06 86 SER A C 1
ATOM 681 O O . SER A 1 86 ? 5.050 -2.421 6.376 1.00 91.06 86 SER A O 1
ATOM 683 N N . MET A 1 87 ? 7.289 -2.387 6.200 1.00 89.81 87 MET A N 1
ATOM 684 C CA . MET A 1 87 ? 7.532 -1.864 7.548 1.00 89.81 87 MET A CA 1
ATOM 685 C C . MET A 1 87 ? 6.967 -0.446 7.764 1.00 89.81 87 MET A C 1
ATOM 687 O O . MET A 1 87 ? 6.161 -0.276 8.682 1.00 89.81 87 MET A O 1
ATOM 691 N N . PRO A 1 88 ? 7.277 0.561 6.917 1.00 91.31 88 PRO A N 1
ATOM 692 C CA . PRO A 1 88 ? 6.738 1.910 7.106 1.00 91.31 88 PRO A CA 1
ATOM 693 C C . PRO A 1 88 ? 5.212 1.959 6.969 1.00 91.31 88 PRO A C 1
ATOM 695 O O . PRO A 1 88 ? 4.566 2.790 7.605 1.00 91.31 88 PRO A O 1
ATOM 698 N N . ILE A 1 89 ? 4.615 1.062 6.173 1.00 92.62 89 ILE A N 1
ATOM 699 C CA . ILE A 1 89 ? 3.155 0.935 6.084 1.00 92.62 89 ILE A CA 1
ATOM 700 C C . ILE A 1 89 ? 2.575 0.471 7.421 1.00 92.62 89 ILE A C 1
ATOM 702 O O . ILE A 1 89 ? 1.617 1.064 7.907 1.00 92.62 89 ILE A O 1
ATOM 706 N N . VAL A 1 90 ? 3.142 -0.574 8.026 1.00 91.75 90 VAL A N 1
ATOM 707 C CA . VAL A 1 90 ? 2.658 -1.112 9.307 1.00 91.75 90 VAL A CA 1
ATOM 708 C C . VAL A 1 90 ? 2.791 -0.075 10.426 1.00 91.75 90 VAL A C 1
ATOM 710 O O . VAL A 1 90 ? 1.846 0.120 11.188 1.00 91.75 90 VAL A O 1
ATOM 713 N N . GLU A 1 91 ? 3.908 0.651 10.483 1.00 90.50 91 GLU A N 1
ATOM 714 C CA . GLU A 1 91 ? 4.088 1.752 11.439 1.00 90.50 91 GLU A CA 1
ATOM 715 C C . GLU A 1 91 ? 3.086 2.892 11.231 1.00 90.50 91 GLU A C 1
ATOM 717 O O . GLU A 1 91 ? 2.565 3.447 12.199 1.00 90.50 91 GLU A O 1
ATOM 722 N N . TYR A 1 92 ? 2.805 3.249 9.975 1.00 92.00 92 TYR A N 1
ATOM 723 C CA . TYR A 1 92 ? 1.783 4.242 9.647 1.00 92.00 92 TYR A CA 1
ATOM 724 C C . TYR A 1 92 ? 0.398 3.787 10.110 1.00 92.00 92 TYR A C 1
ATOM 726 O O . TYR A 1 92 ? -0.305 4.549 10.768 1.00 92.00 92 TYR A O 1
ATOM 734 N N . LEU A 1 93 ? 0.027 2.535 9.829 1.00 91.06 93 LEU A N 1
ATOM 735 C CA . LEU A 1 93 ? -1.255 1.978 10.256 1.00 91.06 93 LEU A CA 1
ATOM 736 C C . LEU A 1 93 ? -1.402 1.992 11.777 1.00 91.06 93 LEU A C 1
ATOM 738 O O . LEU A 1 93 ? -2.497 2.256 12.268 1.00 91.06 93 LEU A O 1
ATOM 742 N N . GLU A 1 94 ? -0.329 1.727 12.522 1.00 88.88 94 GLU A N 1
ATOM 743 C CA . GLU A 1 94 ? -0.362 1.791 13.984 1.00 88.88 94 GLU A CA 1
ATOM 744 C C . GLU A 1 94 ? -0.599 3.212 14.499 1.00 88.88 94 GLU A C 1
ATOM 746 O O . GLU A 1 94 ? -1.435 3.416 15.376 1.00 88.88 94 GLU A O 1
ATOM 751 N N . LYS A 1 95 ? 0.094 4.198 13.922 1.00 87.88 95 LYS A N 1
ATOM 752 C CA . LYS A 1 95 ? -0.001 5.605 14.335 1.00 87.88 95 LYS A CA 1
ATOM 753 C C . LYS A 1 95 ? -1.326 6.255 13.932 1.00 87.88 95 LYS A C 1
ATOM 755 O O . LYS A 1 95 ? -1.862 7.059 14.686 1.00 87.88 95 LYS A O 1
ATOM 760 N N . THR A 1 96 ? -1.830 5.955 12.737 1.00 89.81 96 THR A N 1
ATOM 761 C CA . THR A 1 96 ? -3.009 6.623 12.160 1.00 89.81 96 THR A CA 1
ATOM 762 C C . THR A 1 96 ? -4.319 5.962 12.566 1.00 89.81 96 THR A C 1
ATOM 764 O O . THR A 1 96 ? -5.315 6.656 12.756 1.00 89.81 96 THR A O 1
ATOM 767 N N . TYR A 1 97 ? -4.321 4.639 12.726 1.00 86.75 97 TYR A N 1
ATOM 768 C CA . TYR A 1 97 ? -5.501 3.871 13.113 1.00 86.75 97 TYR A CA 1
ATOM 769 C C . TYR A 1 97 ? -5.237 3.199 14.464 1.00 86.75 97 TYR A C 1
ATOM 771 O O . TYR A 1 97 ? -4.947 1.990 14.508 1.00 86.75 97 TYR A O 1
ATOM 779 N N . PRO A 1 98 ? -5.289 3.980 15.566 1.00 75.56 98 PRO A N 1
ATOM 780 C CA . PRO A 1 98 ? -5.066 3.444 16.893 1.00 75.56 98 PRO A CA 1
ATOM 781 C C . PRO A 1 98 ? -6.094 2.336 17.162 1.00 75.56 98 PRO A C 1
ATOM 783 O O . PRO A 1 98 ? -7.277 2.478 16.836 1.00 75.56 98 PRO A O 1
ATOM 786 N N . PRO A 1 99 ? -5.636 1.191 17.675 1.00 66.00 99 PRO A N 1
ATOM 787 C CA . PRO A 1 99 ? -6.465 0.011 17.824 1.00 66.00 99 PRO A CA 1
ATOM 788 C C . PRO A 1 99 ? -7.488 0.166 18.955 1.00 66.00 99 PRO A C 1
ATOM 790 O O . PRO A 1 99 ? -7.290 0.908 19.913 1.00 66.00 99 PRO A O 1
ATOM 793 N N . SER A 1 100 ? -8.569 -0.610 18.882 1.00 66.75 100 SER A N 1
ATOM 794 C CA . SER A 1 100 ? -9.289 -1.020 20.092 1.00 66.75 100 SER A CA 1
ATOM 795 C C . SER A 1 100 ? -8.358 -1.894 20.953 1.00 66.75 100 SER A C 1
ATOM 797 O O . SER A 1 100 ? -7.496 -2.563 20.376 1.00 66.75 100 SER A O 1
ATOM 799 N N . PRO A 1 101 ? -8.508 -1.947 22.290 1.00 66.81 101 PRO A N 1
ATOM 800 C CA . PRO A 1 101 ? -7.667 -2.794 23.141 1.00 66.81 101 PRO A CA 1
ATOM 801 C C . PRO A 1 101 ? -7.568 -4.225 22.579 1.00 66.81 101 PRO A C 1
ATOM 803 O O . PRO A 1 101 ? -8.592 -4.871 22.358 1.00 66.81 101 PRO A O 1
ATOM 806 N N . GLY A 1 102 ? -6.347 -4.692 22.286 1.00 67.44 102 GLY A N 1
ATOM 807 C CA . GLY A 1 102 ? -6.086 -6.010 21.684 1.00 67.44 102 GLY A CA 1
ATOM 808 C C . GLY A 1 102 ? -5.892 -6.050 20.159 1.00 67.44 102 GLY A C 1
ATOM 809 O O . GLY A 1 102 ? -5.551 -7.108 19.639 1.00 67.44 102 GLY A O 1
ATOM 810 N N . ALA A 1 103 ? -6.052 -4.935 19.434 1.00 71.75 103 ALA A N 1
ATOM 811 C CA . ALA A 1 103 ? -5.763 -4.850 17.991 1.00 71.75 103 ALA A CA 1
ATOM 812 C C . ALA A 1 103 ? -4.410 -4.168 17.658 1.00 71.75 103 ALA A C 1
ATOM 814 O O . ALA A 1 103 ? -4.166 -3.785 16.507 1.00 71.75 103 ALA A O 1
ATOM 815 N N . GLU A 1 104 ? -3.543 -4.010 18.661 1.00 80.94 104 GLU A N 1
ATOM 816 C CA . GLU A 1 104 ? -2.178 -3.474 18.544 1.00 80.94 104 GLU A CA 1
ATOM 817 C C . GLU A 1 104 ? -1.321 -4.367 17.647 1.00 80.94 104 GLU A C 1
ATOM 819 O O . GLU A 1 104 ? -1.305 -5.591 17.798 1.00 80.94 104 GLU A O 1
ATOM 824 N N . LEU A 1 105 ? -0.628 -3.764 16.677 1.00 79.00 105 LEU A N 1
ATOM 825 C CA . LEU A 1 105 ? 0.257 -4.518 15.780 1.00 79.00 105 LEU A CA 1
ATOM 826 C C . LEU A 1 105 ? 1.612 -4.790 16.422 1.00 79.00 105 LEU A C 1
ATOM 828 O O . LEU A 1 105 ? 2.248 -5.806 16.138 1.00 79.00 105 LEU A O 1
ATOM 832 N N . PHE A 1 106 ? 2.044 -3.888 17.295 1.00 78.81 106 PHE A N 1
ATOM 833 C CA . PHE A 1 106 ? 3.251 -4.049 18.081 1.00 78.81 106 PHE A CA 1
ATOM 834 C C . PHE A 1 106 ? 2.837 -4.319 19.515 1.00 78.81 106 PHE A C 1
ATOM 836 O O . PHE A 1 106 ? 2.096 -3.539 20.102 1.00 78.81 106 PHE A O 1
ATOM 843 N N . ARG A 1 107 ? 3.337 -5.411 20.101 1.00 71.88 107 ARG A N 1
ATOM 844 C CA . ARG A 1 107 ? 3.202 -5.565 21.548 1.00 71.88 107 ARG A CA 1
ATOM 845 C C . ARG A 1 107 ? 3.971 -4.420 22.205 1.00 71.88 107 ARG A C 1
ATOM 847 O O . ARG A 1 107 ? 5.133 -4.233 21.827 1.00 71.88 107 ARG A O 1
ATOM 854 N N . PRO A 1 108 ? 3.389 -3.693 23.175 1.00 61.72 108 PRO A N 1
ATOM 855 C CA . PRO A 1 108 ? 4.168 -2.795 24.004 1.00 61.72 108 PRO A CA 1
ATOM 856 C C . PRO A 1 108 ? 5.283 -3.638 24.608 1.00 61.72 108 PRO A C 1
ATOM 858 O O . PRO A 1 108 ? 5.044 -4.650 25.270 1.00 61.72 108 PRO A O 1
ATOM 861 N N . THR A 1 109 ? 6.511 -3.293 24.246 1.00 55.47 109 THR A N 1
ATOM 862 C CA . THR A 1 109 ? 7.720 -4.000 24.637 1.00 55.47 109 THR A CA 1
ATOM 863 C C . THR A 1 109 ? 7.736 -4.088 26.156 1.00 55.47 109 THR A C 1
ATOM 865 O O . THR A 1 109 ? 7.996 -3.102 26.843 1.00 55.47 109 THR A O 1
ATOM 868 N N . GLN A 1 110 ? 7.457 -5.268 26.710 1.00 54.00 110 GLN A N 1
ATOM 869 C CA . GLN A 1 110 ? 7.783 -5.529 28.100 1.00 54.00 110 GLN A CA 1
ATOM 870 C C . GLN A 1 110 ? 9.308 -5.621 28.195 1.00 54.00 110 GLN A C 1
ATOM 872 O O . GLN A 1 110 ? 9.867 -6.688 27.982 1.00 54.00 110 GLN A O 1
ATOM 877 N N . ILE A 1 111 ? 9.936 -4.490 28.544 1.00 51.25 111 ILE A N 1
ATOM 878 C CA . ILE A 1 111 ? 11.223 -4.387 29.255 1.00 51.25 111 ILE A CA 1
ATOM 879 C C . ILE A 1 111 ? 12.461 -4.760 28.397 1.00 51.25 111 ILE A C 1
ATOM 881 O O . ILE A 1 111 ? 12.445 -5.721 27.632 1.00 51.25 111 ILE A O 1
ATOM 885 N N . PRO A 1 112 ? 13.565 -3.985 28.468 1.00 41.81 112 PRO A N 1
ATOM 886 C CA . PRO A 1 112 ? 14.723 -4.197 27.608 1.00 41.81 112 PRO A CA 1
ATOM 887 C C . PRO A 1 112 ? 15.371 -5.554 27.884 1.00 41.81 112 PRO A C 1
ATOM 889 O O . PRO A 1 112 ? 15.515 -5.962 29.038 1.00 41.81 112 PRO A O 1
ATOM 892 N N . PHE A 1 113 ? 15.830 -6.212 26.817 1.00 44.53 113 PHE A N 1
ATOM 893 C CA . PHE A 1 113 ? 16.771 -7.326 26.884 1.00 44.53 113 PHE A CA 1
ATOM 894 C C . PHE A 1 113 ? 18.072 -6.791 27.499 1.00 44.53 113 PHE A C 1
ATOM 896 O O . PHE A 1 113 ? 19.003 -6.408 26.792 1.00 44.53 113 PHE A O 1
ATOM 903 N N . LYS A 1 114 ? 18.134 -6.678 28.833 1.00 43.97 114 LYS A N 1
ATOM 904 C CA . LYS A 1 114 ? 19.413 -6.547 29.521 1.00 43.97 114 LYS A CA 1
ATOM 905 C C . LYS A 1 114 ? 20.162 -7.825 29.188 1.00 43.97 114 LYS A C 1
ATOM 907 O O . LYS A 1 114 ? 19.826 -8.891 29.695 1.00 43.97 114 LYS A O 1
ATOM 912 N N . SER A 1 115 ? 21.131 -7.693 28.285 1.00 48.03 115 SER A N 1
ATOM 913 C CA . SER A 1 115 ? 22.168 -8.685 28.052 1.00 48.03 115 SER A CA 1
ATOM 914 C C . SER A 1 115 ? 22.640 -9.171 29.417 1.00 48.03 115 SER A C 1
ATOM 916 O O . SER A 1 115 ? 23.197 -8.400 30.200 1.00 48.03 115 SER A O 1
ATOM 918 N N . PHE A 1 116 ? 22.331 -10.422 29.748 1.00 48.12 116 PHE A N 1
ATOM 919 C CA . PHE A 1 116 ? 22.898 -11.074 30.913 1.00 48.12 116 PHE A CA 1
ATOM 920 C C . PHE A 1 116 ? 24.350 -11.375 30.545 1.00 48.12 116 P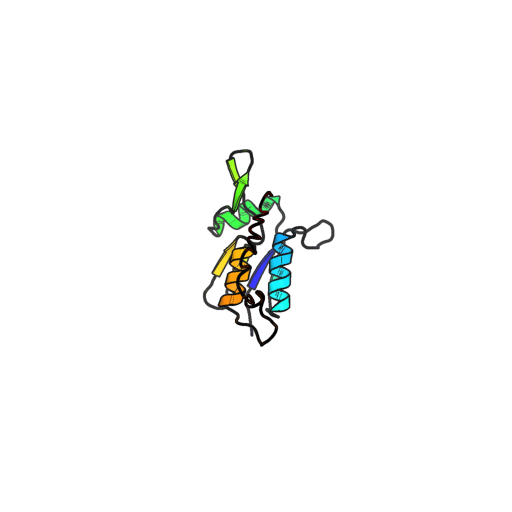HE A C 1
ATOM 922 O O . PHE A 1 116 ? 24.679 -12.470 30.091 1.00 48.12 116 PHE A O 1
ATOM 929 N N . SER A 1 117 ? 25.220 -10.368 30.660 1.00 54.25 117 SER A N 1
ATOM 930 C CA . SER A 1 117 ? 26.659 -10.581 30.634 1.00 54.25 117 SER A CA 1
ATOM 931 C C . SER A 1 117 ? 26.997 -11.418 31.863 1.00 54.25 117 SER A C 1
ATOM 933 O O . SER A 1 117 ? 27.178 -10.903 32.966 1.00 54.25 117 SER A O 1
ATOM 935 N N . ARG A 1 118 ? 27.012 -12.737 31.687 1.00 47.53 118 ARG A N 1
ATOM 936 C CA . ARG A 1 118 ? 27.501 -13.679 32.686 1.00 47.53 118 ARG A CA 1
ATOM 937 C C . ARG A 1 118 ? 29.020 -13.529 32.685 1.00 47.53 118 ARG A C 1
ATOM 939 O O . ARG A 1 118 ? 29.699 -14.157 31.879 1.00 47.53 118 ARG A O 1
ATOM 946 N N . SER A 1 119 ? 29.553 -12.640 33.521 1.00 53.09 119 SER A N 1
ATOM 947 C CA . SER A 1 119 ? 30.990 -12.590 33.780 1.00 53.09 119 SER A CA 1
ATOM 948 C C . SER A 1 119 ? 31.377 -13.894 34.476 1.00 53.09 119 SER A C 1
ATOM 950 O O . SER A 1 119 ? 31.141 -14.068 35.670 1.00 53.09 119 SER A O 1
ATOM 952 N N . LEU A 1 120 ? 31.914 -14.845 33.717 1.00 50.75 120 LEU A N 1
ATOM 953 C CA . LEU A 1 120 ? 32.570 -16.020 34.274 1.00 50.75 120 LEU A CA 1
ATOM 954 C C . LEU A 1 120 ? 33.968 -15.600 34.728 1.00 50.75 120 LEU A C 1
ATOM 956 O O . LEU A 1 120 ? 34.927 -15.681 33.969 1.00 50.75 120 LEU A O 1
ATOM 960 N N . SER A 1 121 ? 34.080 -15.126 35.965 1.00 51.47 121 SER A N 1
ATOM 961 C CA . SER A 1 121 ? 35.356 -15.101 36.675 1.00 51.47 121 SER A CA 1
ATOM 962 C C . SER A 1 121 ? 35.459 -16.383 37.505 1.00 51.47 121 SER A C 1
ATOM 964 O O . SER A 1 121 ? 34.871 -16.474 38.582 1.00 51.47 121 SER A O 1
ATOM 966 N N . CYS A 1 122 ? 36.173 -17.384 36.991 1.00 45.81 122 CYS A N 1
ATOM 967 C CA . CYS A 1 122 ? 36.681 -18.488 37.807 1.00 45.81 122 CYS A CA 1
ATOM 968 C C . CYS A 1 122 ? 37.995 -18.041 38.468 1.00 45.81 122 CYS A C 1
ATOM 970 O O . CYS A 1 122 ? 38.877 -17.574 37.746 1.00 45.81 122 CYS A O 1
ATOM 972 N N . PRO A 1 123 ? 38.172 -18.193 39.791 1.00 56.50 123 PRO A N 1
ATOM 973 C CA . PRO A 1 123 ? 39.486 -18.078 40.406 1.00 56.50 123 PRO A CA 1
ATOM 974 C C . PRO A 1 123 ? 40.245 -19.404 40.247 1.00 56.50 123 PRO A C 1
ATOM 976 O O . PRO A 1 123 ? 39.718 -20.470 40.561 1.00 56.50 123 PRO A O 1
ATOM 979 N N . LEU A 1 124 ? 41.478 -19.334 39.743 1.00 49.16 124 LEU A N 1
ATOM 980 C CA . LEU A 1 124 ? 42.438 -20.436 39.813 1.00 49.16 124 LEU A CA 1
ATOM 981 C C . LEU A 1 124 ? 42.999 -20.478 41.241 1.00 49.16 124 LEU A C 1
ATOM 983 O O . LEU A 1 124 ? 43.456 -19.451 41.744 1.00 49.16 124 LEU A O 1
ATOM 987 N N . THR A 1 125 ? 42.924 -21.641 41.886 1.00 52.28 125 THR A N 1
ATOM 988 C CA . THR A 1 125 ? 43.737 -21.999 43.061 1.00 52.28 125 THR A CA 1
ATOM 989 C C . THR A 1 125 ? 44.730 -23.060 42.625 1.00 52.28 125 THR A C 1
ATOM 991 O O . THR A 1 125 ? 44.315 -23.919 41.813 1.00 52.28 125 THR A O 1
#

pLDDT: 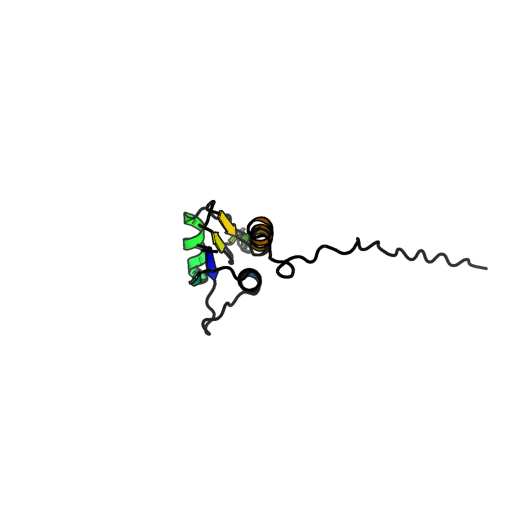mean 81.18, std 14.18, range [41.81, 94.81]

Mean predicted aligned error: 9.71 Å